Protein AF-A0A151QR04-F1 (afdb_monomer_lite)

Organism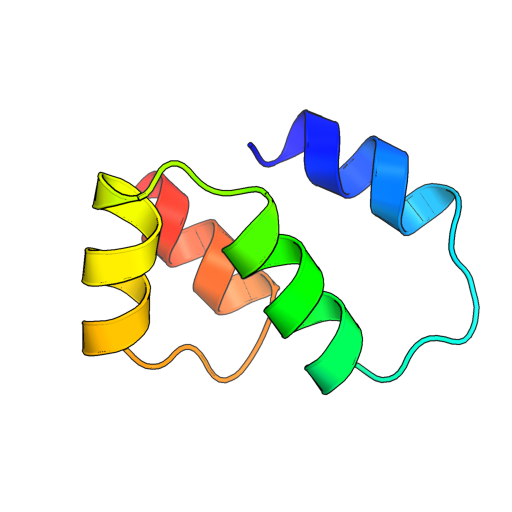: Cajanus cajan (NCBI:txid3821)

Foldseek 3Di:
DVVVLCVVVVVDPDDDQVVSVVVVLVPDDPVLSVQCVVVVDPGPVVSVVSSVVD

pLDDT: mean 76.62, std 5.41, range [61.0, 84.19]

Secondary structure (DSSP, 8-state):
-HHHHHHHHTT--S--HHHHHHHHHHTS-HHHHHHHHHH--SSHHHHHHHHT--

Structure (mmCIF, N/CA/C/O backbone):
data_AF-A0A151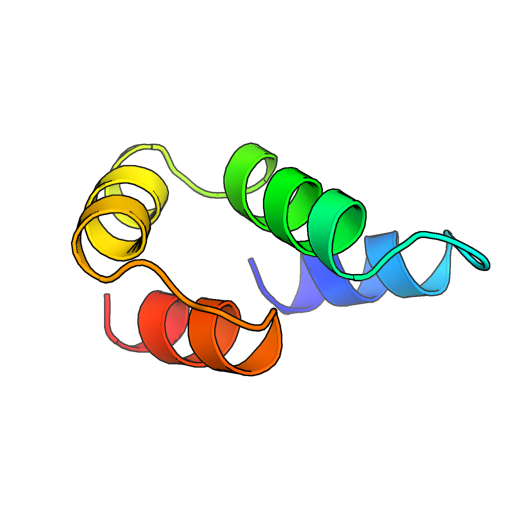QR04-F1
#
_entry.id   AF-A0A151QR04-F1
#
loop_
_atom_site.group_PDB
_atom_site.id
_atom_site.type_symbol
_atom_site.label_atom_id
_atom_site.label_alt_id
_atom_site.label_comp_id
_atom_site.label_asym_id
_atom_site.label_entity_id
_atom_site.label_seq_id
_atom_site.pdbx_PDB_ins_code
_atom_site.Cartn_x
_atom_site.Cartn_y
_atom_site.Cartn_z
_atom_site.occupancy
_atom_site.B_iso_or_equiv
_atom_site.auth_seq_id
_atom_site.auth_comp_id
_atom_site.auth_asym_id
_atom_site.auth_atom_id
_atom_site.pdbx_PDB_model_num
ATOM 1 N N . TYR A 1 1 ? 1.109 4.947 5.682 1.00 67.44 1 TYR A N 1
ATOM 2 C CA . TYR A 1 1 ? 0.959 4.092 4.480 1.00 67.44 1 TYR A CA 1
ATOM 3 C C . TYR A 1 1 ? 1.615 4.731 3.256 1.00 67.44 1 TYR A C 1
ATOM 5 O O . TYR A 1 1 ? 2.507 4.109 2.701 1.00 67.44 1 TYR A O 1
ATOM 13 N N . GLN A 1 2 ? 1.297 5.991 2.909 1.00 67.88 2 GLN A N 1
ATOM 14 C CA . GLN A 1 2 ? 1.881 6.702 1.752 1.00 67.88 2 GLN A CA 1
ATOM 15 C C . GLN A 1 2 ? 3.424 6.7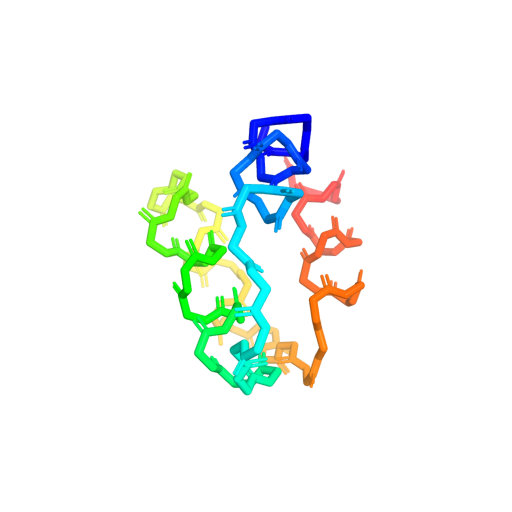53 1.743 1.00 67.88 2 GLN A C 1
ATOM 17 O O . GLN A 1 2 ? 4.027 6.210 0.832 1.00 67.88 2 GLN A O 1
ATOM 22 N N . LEU A 1 3 ? 4.073 7.306 2.777 1.00 72.62 3 LEU A N 1
ATOM 23 C CA . LEU A 1 3 ? 5.547 7.398 2.846 1.00 72.62 3 LEU A CA 1
ATOM 24 C C . LEU A 1 3 ? 6.254 6.032 2.759 1.00 72.62 3 LEU A C 1
ATOM 26 O O . LEU A 1 3 ? 7.301 5.899 2.133 1.00 72.62 3 LEU A O 1
ATOM 30 N N . ARG A 1 4 ? 5.670 4.992 3.373 1.00 69.50 4 ARG A N 1
ATOM 31 C CA . ARG A 1 4 ? 6.204 3.622 3.288 1.00 69.50 4 ARG A CA 1
ATOM 32 C C . ARG A 1 4 ? 6.088 3.064 1.872 1.00 69.50 4 ARG A C 1
ATOM 34 O O . ARG A 1 4 ? 7.013 2.404 1.413 1.00 69.50 4 ARG A O 1
ATOM 41 N N . PHE A 1 5 ? 4.981 3.346 1.193 1.00 74.50 5 PHE A N 1
ATOM 42 C CA . PHE A 1 5 ? 4.775 2.944 -0.188 1.00 74.50 5 PHE A CA 1
ATOM 43 C C . PHE A 1 5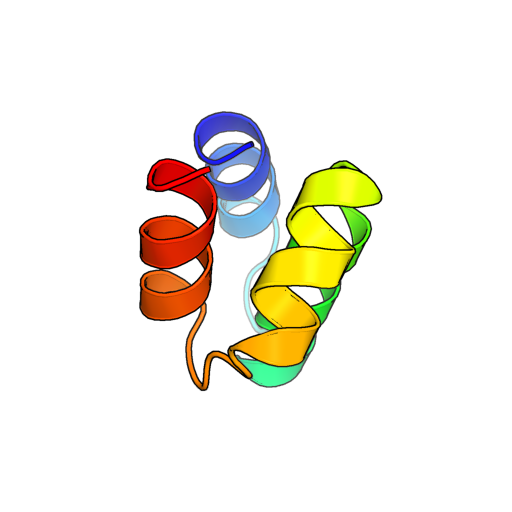 ? 5.648 3.733 -1.166 1.00 74.50 5 PHE A C 1
ATOM 45 O O . PHE A 1 5 ? 6.199 3.138 -2.078 1.00 74.50 5 PHE A O 1
ATOM 52 N N . GLU A 1 6 ? 5.851 5.035 -0.966 1.00 74.31 6 GLU A N 1
ATOM 53 C CA . GLU A 1 6 ? 6.786 5.844 -1.763 1.00 74.31 6 GLU A CA 1
ATOM 54 C C . GLU A 1 6 ? 8.227 5.333 -1.613 1.00 74.31 6 GLU A C 1
ATOM 56 O O . GLU A 1 6 ? 8.915 5.133 -2.607 1.00 74.31 6 GLU A O 1
ATOM 61 N N . CYS A 1 7 ? 8.666 4.995 -0.395 1.00 72.44 7 CYS A N 1
ATOM 62 C CA . CYS A 1 7 ? 9.976 4.368 -0.176 1.00 72.44 7 CYS A CA 1
ATOM 63 C C . CYS A 1 7 ? 10.127 2.997 -0.859 1.00 72.44 7 CYS A C 1
ATOM 65 O O . CYS A 1 7 ? 11.216 2.670 -1.328 1.00 72.44 7 CYS A O 1
ATOM 67 N N . LEU A 1 8 ? 9.066 2.183 -0.887 1.00 66.81 8 LEU A N 1
ATOM 68 C CA . LEU A 1 8 ? 9.063 0.870 -1.544 1.00 66.81 8 LEU A CA 1
ATOM 69 C C . LEU A 1 8 ? 8.982 0.997 -3.068 1.00 66.81 8 LEU A C 1
ATOM 71 O O . LEU A 1 8 ? 9.785 0.394 -3.766 1.00 66.81 8 LEU A O 1
ATOM 75 N N . SER A 1 9 ? 8.067 1.812 -3.586 1.00 67.25 9 SER A N 1
ATOM 76 C CA . SER A 1 9 ? 7.877 2.039 -5.024 1.00 67.25 9 SER A CA 1
ATOM 77 C C . SER A 1 9 ? 9.095 2.693 -5.671 1.00 67.25 9 SER A C 1
ATOM 79 O O . SER A 1 9 ? 9.511 2.247 -6.732 1.00 67.25 9 SER A O 1
ATOM 81 N N . ASN A 1 10 ? 9.764 3.633 -4.995 1.00 70.44 10 ASN A N 1
ATOM 82 C CA . ASN A 1 10 ? 11.026 4.204 -5.480 1.00 70.44 10 ASN A CA 1
ATOM 83 C C . ASN A 1 10 ? 12.169 3.177 -5.576 1.00 70.44 10 ASN A C 1
ATOM 85 O O . ASN A 1 10 ? 13.170 3.442 -6.235 1.00 70.44 10 ASN A O 1
ATOM 89 N N . ARG A 1 11 ? 12.051 2.010 -4.928 1.00 68.94 11 ARG A N 1
ATOM 90 C CA . ARG A 1 11 ? 13.020 0.906 -5.043 1.00 68.94 11 ARG A CA 1
ATOM 91 C C . ARG A 1 11 ? 12.638 -0.123 -6.103 1.00 68.94 11 ARG A C 1
ATOM 93 O O . ARG A 1 11 ? 13.444 -1.008 -6.377 1.00 68.94 11 ARG A O 1
ATOM 100 N N . VAL A 1 12 ? 11.442 -0.034 -6.685 1.00 66.19 12 VAL A N 1
ATOM 101 C CA . VAL A 1 12 ? 10.953 -1.010 -7.659 1.00 66.19 12 VAL A CA 1
ATOM 102 C C . VAL A 1 12 ? 10.602 -0.310 -8.972 1.00 66.19 12 VAL A C 1
ATOM 104 O O . VAL A 1 12 ? 9.554 0.313 -9.106 1.00 66.19 12 VAL A O 1
ATOM 107 N N . PHE A 1 13 ? 11.485 -0.441 -9.964 1.00 61.00 13 PHE A N 1
ATOM 108 C CA . PHE A 1 13 ? 11.292 0.085 -11.318 1.00 61.00 13 PHE A CA 1
ATOM 109 C C . PHE A 1 13 ? 10.809 -1.013 -12.278 1.00 61.00 13 PHE A C 1
ATOM 111 O O . PHE A 1 13 ? 11.232 -2.162 -12.176 1.00 61.00 13 PHE A O 1
ATOM 118 N N . GLY A 1 14 ? 9.932 -0.656 -13.226 1.00 69.56 14 GLY A N 1
ATOM 119 C CA . GLY A 1 14 ? 9.461 -1.558 -14.290 1.00 69.56 14 GLY A CA 1
ATOM 120 C C . GLY A 1 14 ? 8.213 -2.394 -13.971 1.00 69.56 14 GLY A C 1
ATOM 121 O O . GLY A 1 14 ? 7.871 -3.284 -14.744 1.00 69.56 14 GLY A O 1
ATOM 122 N N . LEU A 1 15 ? 7.515 -2.127 -12.861 1.00 70.69 15 LEU A N 1
ATOM 123 C CA . LEU A 1 15 ? 6.254 -2.806 -12.545 1.00 70.69 15 LEU A CA 1
ATOM 124 C C . LEU A 1 15 ? 5.063 -2.219 -13.305 1.00 70.69 15 LEU A C 1
ATOM 126 O O . LEU A 1 15 ? 4.919 -1.005 -13.443 1.00 70.69 15 LEU A O 1
ATOM 130 N N . PHE A 1 16 ? 4.148 -3.099 -13.710 1.00 76.88 16 PHE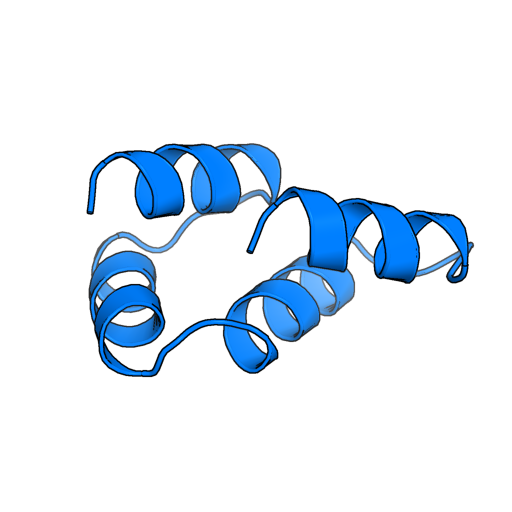 A N 1
ATOM 131 C CA . PHE A 1 16 ? 2.846 -2.694 -14.227 1.00 76.88 16 PHE A CA 1
ATOM 132 C C . PHE A 1 16 ? 2.013 -2.002 -13.141 1.00 76.88 16 PHE A C 1
ATOM 134 O O . PHE A 1 16 ? 2.019 -2.401 -11.974 1.00 76.88 16 PHE A O 1
ATOM 141 N N . HIS A 1 17 ? 1.237 -0.994 -13.548 1.00 73.75 17 HIS A N 1
ATOM 142 C CA . HIS A 1 17 ? 0.377 -0.200 -12.664 1.00 73.75 17 HIS A CA 1
ATOM 143 C C . HIS A 1 17 ? -0.574 -1.061 -11.813 1.00 73.75 17 HIS A C 1
ATOM 145 O O . HIS A 1 17 ? -0.808 -0.745 -10.649 1.00 73.75 17 HIS A O 1
ATOM 151 N N . SER A 1 18 ? -1.077 -2.170 -12.362 1.00 74.38 18 SER A N 1
ATOM 152 C CA . SER A 1 18 ? -1.935 -3.135 -11.662 1.00 74.38 18 SER A CA 1
ATOM 153 C C . SER A 1 18 ? -1.206 -3.878 -10.536 1.00 74.38 18 SER A C 1
ATOM 155 O O . SER A 1 18 ? -1.744 -4.021 -9.439 1.00 74.38 18 SER A O 1
ATOM 157 N N . THR A 1 19 ? 0.037 -4.306 -10.765 1.00 78.38 19 THR A N 1
ATOM 158 C CA . THR A 1 19 ? 0.877 -4.962 -9.748 1.00 78.38 19 THR A CA 1
ATOM 159 C C . THR A 1 19 ? 1.205 -4.010 -8.604 1.00 78.38 19 THR A C 1
ATOM 161 O O . THR A 1 19 ? 1.205 -4.394 -7.437 1.00 78.38 19 THR A O 1
ATOM 164 N N . LEU A 1 20 ? 1.450 -2.752 -8.949 1.00 79.38 20 LEU A N 1
ATOM 165 C CA . LEU A 1 20 ? 1.794 -1.683 -8.024 1.00 79.38 20 LEU A CA 1
ATOM 166 C C . LEU A 1 20 ? 0.583 -1.330 -7.124 1.00 79.38 20 LEU A C 1
ATOM 168 O O . LEU A 1 20 ? 0.740 -1.136 -5.919 1.00 79.38 20 LEU A O 1
ATOM 172 N N . LEU A 1 21 ? -0.634 -1.357 -7.684 1.00 79.31 21 LEU A N 1
ATOM 173 C CA . LEU A 1 21 ? -1.905 -1.249 -6.952 1.00 79.31 21 LEU A CA 1
ATOM 174 C C . LEU A 1 21 ? -2.098 -2.412 -5.967 1.00 79.31 21 LEU A C 1
ATOM 176 O O . LEU A 1 21 ? -2.373 -2.176 -4.794 1.00 79.31 21 LEU A O 1
ATOM 180 N N . ASN A 1 22 ? -1.881 -3.655 -6.407 1.00 81.06 22 ASN A N 1
ATOM 181 C CA . ASN A 1 22 ? -1.952 -4.825 -5.523 1.00 81.06 22 ASN A CA 1
ATOM 182 C C . ASN A 1 22 ? -0.936 -4.750 -4.376 1.00 81.06 22 ASN A C 1
ATOM 184 O O . ASN A 1 22 ? -1.275 -5.048 -3.236 1.00 81.06 22 ASN A O 1
ATOM 188 N N . TYR A 1 23 ? 0.289 -4.293 -4.643 1.00 79.56 23 TYR A N 1
ATOM 189 C CA . TYR A 1 23 ? 1.288 -4.077 -3.593 1.00 79.56 23 TYR A CA 1
ATOM 190 C C . TYR A 1 23 ? 0.865 -3.008 -2.582 1.00 79.56 23 TYR A C 1
ATOM 192 O O . TYR A 1 23 ? 1.156 -3.138 -1.393 1.00 79.56 23 TYR A O 1
ATOM 200 N N . PHE A 1 24 ? 0.175 -1.960 -3.041 1.00 81.06 24 PHE A N 1
ATOM 201 C CA . PHE A 1 24 ? -0.384 -0.942 -2.157 1.00 81.06 24 PHE A CA 1
ATOM 202 C C . PHE A 1 24 ? -1.441 -1.543 -1.225 1.00 81.06 24 PHE A C 1
ATOM 204 O O . PHE A 1 24 ? -1.366 -1.328 -0.018 1.00 81.06 24 PHE A O 1
ATOM 211 N N . PHE A 1 25 ? -2.363 -2.347 -1.765 1.00 78.88 25 PHE A N 1
ATOM 212 C CA . PHE A 1 25 ? -3.375 -3.061 -0.982 1.00 78.88 25 PHE A CA 1
ATOM 213 C C . PHE A 1 25 ? -2.767 -4.014 0.047 1.00 78.88 25 PHE A C 1
ATOM 215 O O . PHE A 1 25 ? -3.105 -3.921 1.222 1.00 78.88 25 PHE A O 1
ATOM 222 N N . SER A 1 26 ? -1.798 -4.840 -0.351 1.00 79.19 26 SER A N 1
ATOM 223 C CA . SER A 1 26 ? -1.115 -5.764 0.565 1.00 79.19 26 SER A CA 1
ATOM 224 C C . SER A 1 26 ? -0.340 -5.059 1.686 1.00 79.19 26 SER A C 1
ATOM 226 O O . SER A 1 26 ? -0.045 -5.665 2.712 1.00 79.19 26 SER A O 1
ATOM 228 N N . GLY A 1 27 ? 0.031 -3.789 1.493 1.00 77.38 27 GLY A N 1
ATOM 229 C CA . GLY A 1 27 ? 0.704 -2.965 2.499 1.00 77.38 27 GLY A CA 1
ATOM 230 C C . GLY A 1 27 ? -0.237 -2.154 3.399 1.00 77.38 27 GLY A C 1
ATOM 231 O O . GLY A 1 27 ? 0.244 -1.441 4.288 1.00 77.38 27 GLY A O 1
ATOM 232 N N . LEU A 1 28 ? -1.551 -2.206 3.163 1.00 79.81 28 LEU A N 1
ATOM 233 C CA . LEU A 1 28 ? -2.552 -1.479 3.938 1.00 79.81 28 LEU A CA 1
ATOM 234 C C . LEU A 1 28 ? -3.027 -2.279 5.154 1.00 79.81 28 LEU A C 1
ATOM 236 O O . LEU A 1 28 ? -2.934 -3.500 5.221 1.00 79.81 28 LEU A O 1
ATOM 240 N N . LEU A 1 29 ? -3.559 -1.559 6.145 1.00 80.50 29 LEU A N 1
ATOM 241 C CA . LEU A 1 29 ? -4.283 -2.195 7.242 1.00 80.50 29 LEU A CA 1
ATOM 242 C C . LEU A 1 29 ? -5.555 -2.860 6.686 1.00 80.50 29 LEU A C 1
ATOM 244 O O . LEU A 1 29 ? -6.239 -2.216 5.888 1.00 80.50 29 LEU A O 1
ATOM 248 N N . PRO A 1 30 ? -5.957 -4.046 7.177 1.00 79.00 30 PRO A N 1
ATOM 249 C CA . PRO A 1 30 ? -7.132 -4.770 6.672 1.00 79.00 30 PRO A CA 1
ATOM 250 C C . PRO A 1 30 ? -8.425 -3.942 6.686 1.00 79.00 30 PRO A C 1
ATOM 252 O O . PRO A 1 30 ? -9.293 -4.095 5.832 1.00 79.00 30 PRO A O 1
ATOM 255 N N . LYS A 1 31 ? -8.555 -3.018 7.650 1.00 79.50 31 LYS A N 1
ATOM 256 C CA . LYS A 1 31 ? -9.688 -2.084 7.728 1.00 79.50 31 LYS A CA 1
ATOM 257 C C . LYS A 1 31 ? -9.727 -1.129 6.528 1.00 79.50 31 LYS A C 1
ATOM 259 O O . LYS A 1 31 ? -10.787 -0.931 5.946 1.00 79.50 31 LYS A O 1
ATOM 264 N N . ILE A 1 32 ? -8.571 -0.575 6.164 1.00 80.75 32 ILE A N 1
ATOM 265 C CA . ILE A 1 32 ? -8.422 0.381 5.062 1.00 80.75 32 ILE A CA 1
ATOM 266 C C . ILE A 1 32 ? -8.530 -0.360 3.724 1.00 80.75 32 ILE A C 1
ATOM 268 O O . ILE A 1 32 ? -9.247 0.077 2.831 1.00 80.75 32 ILE A O 1
ATOM 272 N N . GLU A 1 33 ? -7.896 -1.529 3.607 1.00 81.25 33 GLU A N 1
ATOM 273 C CA . GLU A 1 33 ? -8.001 -2.402 2.433 1.00 81.25 33 GLU A CA 1
ATOM 274 C C . GLU A 1 33 ? -9.464 -2.737 2.103 1.00 81.25 33 GLU A C 1
ATOM 276 O O . GLU A 1 33 ? -9.883 -2.606 0.950 1.00 81.25 33 GLU A O 1
ATOM 281 N N . ARG A 1 34 ? -10.266 -3.102 3.114 1.00 81.94 34 ARG A N 1
ATOM 282 C CA . ARG A 1 34 ? -11.682 -3.440 2.927 1.00 81.94 34 ARG A CA 1
ATOM 283 C C . ARG A 1 34 ? -12.484 -2.265 2.374 1.00 81.94 34 ARG A C 1
ATOM 285 O O . ARG A 1 34 ? -13.285 -2.459 1.464 1.00 81.94 34 ARG A O 1
ATOM 292 N N . GLU A 1 35 ? -12.262 -1.060 2.889 1.00 81.81 35 GLU A N 1
ATOM 293 C CA . GLU A 1 35 ? -12.944 0.137 2.388 1.00 81.81 35 GLU A CA 1
ATOM 294 C C . GLU A 1 35 ? -12.499 0.512 0.974 1.00 81.81 35 GLU A C 1
ATOM 296 O O . GLU A 1 35 ? -13.346 0.755 0.113 1.00 81.81 35 GLU A O 1
ATOM 301 N N . LEU A 1 36 ? -11.199 0.464 0.666 1.00 82.31 36 LEU A N 1
ATOM 302 C CA . LEU A 1 36 ? -10.759 0.712 -0.709 1.00 82.31 36 LEU A CA 1
ATOM 303 C C . LEU A 1 36 ? -11.276 -0.355 -1.682 1.00 82.31 36 LEU A C 1
ATOM 305 O O . LEU A 1 36 ? -11.585 -0.025 -2.825 1.00 82.31 36 LEU A O 1
ATOM 309 N N . THR A 1 37 ? -11.389 -1.615 -1.258 1.00 78.50 37 THR A N 1
ATOM 310 C CA . THR A 1 37 ? -11.920 -2.698 -2.103 1.00 78.50 37 THR A CA 1
ATOM 311 C C . THR A 1 37 ? -13.378 -2.444 -2.483 1.00 78.50 37 THR A C 1
ATOM 313 O O . THR A 1 37 ? -13.773 -2.726 -3.614 1.00 78.50 37 THR A O 1
ATOM 316 N N . ILE A 1 38 ? -14.165 -1.850 -1.579 1.00 84.19 38 ILE A N 1
ATOM 317 C CA . ILE A 1 38 ? -15.542 -1.419 -1.865 1.00 84.19 38 ILE A CA 1
ATOM 318 C C . ILE A 1 38 ? -15.544 -0.308 -2.924 1.00 84.19 38 ILE A C 1
ATOM 320 O O . ILE A 1 38 ? -16.340 -0.349 -3.860 1.00 84.19 38 ILE A O 1
ATOM 324 N N . HIS A 1 39 ? -14.626 0.654 -2.810 1.00 79.88 39 HIS A N 1
ATOM 325 C CA . HIS A 1 39 ? -14.534 1.791 -3.728 1.00 79.88 39 HIS A CA 1
ATOM 326 C C . HIS A 1 39 ? -13.877 1.479 -5.084 1.00 79.88 39 HIS A C 1
ATOM 328 O O . HIS A 1 39 ? -14.005 2.288 -6.001 1.00 79.88 39 HIS A O 1
ATOM 334 N N . LYS A 1 40 ? -13.197 0.332 -5.233 1.00 79.00 40 LYS A N 1
ATOM 335 C CA . LYS A 1 40 ? -12.522 -0.125 -6.466 1.00 79.00 40 LYS A CA 1
ATOM 336 C C . LYS A 1 40 ? -11.716 0.981 -7.180 1.00 79.00 40 LYS A C 1
ATOM 338 O O . LYS A 1 40 ? -12.073 1.394 -8.287 1.00 79.00 40 LYS A O 1
ATOM 343 N N . PRO A 1 41 ? -10.618 1.471 -6.580 1.00 79.25 41 PRO A N 1
ATOM 344 C CA . PRO A 1 41 ? -9.756 2.446 -7.234 1.00 79.25 41 PRO A CA 1
ATOM 345 C C . PRO A 1 41 ? -9.111 1.869 -8.498 1.00 79.25 41 PRO A C 1
ATOM 347 O O . PRO A 1 41 ? -8.562 0.769 -8.486 1.00 79.25 41 PRO A O 1
ATOM 350 N N . HIS A 1 42 ? -9.121 2.653 -9.575 1.00 80.38 42 HIS A N 1
ATOM 351 C CA . HIS A 1 42 ? -8.501 2.295 -10.856 1.00 80.38 42 HIS A CA 1
ATOM 352 C C . HIS A 1 42 ? -7.038 2.746 -10.969 1.00 80.38 42 HIS A C 1
ATOM 354 O O . HIS A 1 42 ? -6.348 2.389 -11.922 1.00 80.38 42 HIS A O 1
ATOM 360 N N . SER A 1 43 ? -6.540 3.533 -10.011 1.00 79.56 43 SER A N 1
ATOM 361 C CA . SER A 1 43 ? -5.145 3.974 -9.973 1.00 79.56 43 SER A CA 1
ATOM 362 C C . SER A 1 43 ? -4.607 4.041 -8.547 1.00 79.56 43 SER A C 1
ATOM 364 O O . SER A 1 43 ? -5.361 4.207 -7.587 1.00 79.56 43 SER A O 1
ATOM 366 N N . ILE A 1 44 ? -3.280 3.974 -8.410 1.00 79.12 44 ILE A N 1
ATOM 367 C CA . ILE A 1 44 ? -2.588 4.200 -7.133 1.00 79.12 44 ILE A CA 1
ATOM 368 C C . ILE A 1 44 ? -2.929 5.564 -6.546 1.00 79.12 44 ILE A C 1
ATOM 370 O O . ILE A 1 44 ? -3.155 5.666 -5.349 1.00 79.12 44 ILE A O 1
ATOM 374 N N . HIS A 1 45 ? -2.992 6.613 -7.368 1.00 80.38 45 HIS A N 1
ATOM 375 C CA . HIS A 1 45 ? -3.325 7.953 -6.887 1.00 80.38 45 HIS A CA 1
ATOM 376 C C . HIS A 1 45 ? -4.723 7.988 -6.266 1.00 80.38 45 HIS A C 1
ATOM 378 O O . HIS A 1 45 ? -4.906 8.566 -5.195 1.00 80.38 45 HIS A O 1
ATOM 384 N N . GLN A 1 46 ? -5.687 7.312 -6.896 1.00 81.00 46 GLN A N 1
ATOM 385 C CA . GLN A 1 46 ? -7.038 7.184 -6.361 1.00 81.00 46 GLN A CA 1
ATOM 386 C C . GLN A 1 46 ? -7.054 6.342 -5.081 1.00 81.00 46 GLN A C 1
ATOM 388 O O . GLN A 1 46 ? -7.686 6.738 -4.108 1.00 81.00 46 GLN A O 1
ATOM 393 N N . ALA A 1 47 ? -6.313 5.232 -5.042 1.00 82.00 47 ALA A N 1
ATOM 394 C CA . ALA A 1 47 ? -6.169 4.407 -3.846 1.00 82.00 47 ALA A CA 1
ATOM 395 C C . ALA A 1 47 ? -5.540 5.192 -2.678 1.00 82.00 47 ALA A C 1
ATOM 397 O O . ALA A 1 47 ? -6.055 5.158 -1.568 1.00 82.00 47 ALA A O 1
ATOM 398 N N . ILE A 1 48 ? -4.482 5.969 -2.921 1.00 81.94 48 ILE A N 1
ATOM 399 C CA . ILE A 1 48 ? -3.853 6.838 -1.914 1.00 81.94 48 ILE A CA 1
ATOM 400 C C . ILE A 1 48 ? -4.828 7.920 -1.439 1.00 81.94 48 ILE A C 1
ATOM 402 O O . ILE A 1 48 ? -4.886 8.198 -0.244 1.00 81.94 48 ILE A O 1
ATOM 406 N N . GLY A 1 49 ? -5.589 8.526 -2.355 1.00 81.69 49 GLY A N 1
ATOM 407 C CA . GLY A 1 49 ? -6.612 9.516 -2.022 1.00 81.69 49 GLY A CA 1
ATOM 408 C C . GLY A 1 49 ? -7.710 8.936 -1.132 1.00 81.69 49 GLY A C 1
ATOM 409 O O . GLY A 1 49 ? -8.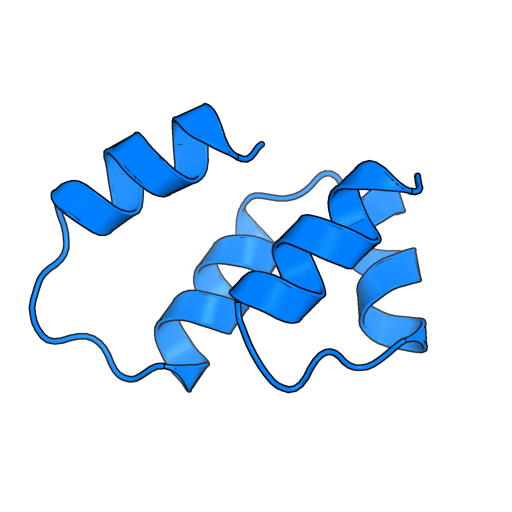032 9.520 -0.105 1.00 81.69 49 GLY A O 1
ATOM 410 N N . LEU A 1 50 ? -8.222 7.752 -1.472 1.00 81.38 50 LEU A N 1
ATOM 411 C CA . LEU A 1 50 ? -9.222 7.044 -0.670 1.00 81.38 50 LEU A CA 1
ATOM 412 C C . LEU A 1 50 ? -8.663 6.618 0.689 1.00 81.38 50 LEU A C 1
ATOM 414 O O . LEU A 1 50 ? -9.301 6.846 1.706 1.00 81.38 50 LEU A O 1
ATOM 418 N N . ALA A 1 51 ? -7.437 6.094 0.734 1.00 80.12 51 ALA A N 1
ATOM 419 C CA . ALA A 1 51 ? -6.776 5.707 1.980 1.00 80.12 51 ALA A CA 1
ATOM 420 C C . ALA A 1 51 ? -6.495 6.886 2.928 1.00 80.12 51 ALA A C 1
ATOM 422 O O . ALA A 1 51 ? -6.181 6.656 4.090 1.00 80.12 51 ALA A O 1
ATOM 423 N N . LYS A 1 52 ? -6.551 8.132 2.441 1.00 78.88 52 LYS A N 1
ATOM 424 C CA . LYS A 1 52 ? -6.440 9.351 3.258 1.00 78.88 52 LYS A CA 1
ATOM 425 C C . LYS A 1 52 ? -7.771 9.819 3.846 1.00 78.88 52 LYS A C 1
ATOM 427 O O . LYS A 1 52 ? -7.751 10.642 4.754 1.00 78.88 52 LYS A O 1
ATOM 432 N N . LEU A 1 53 ? -8.893 9.365 3.289 1.00 76.81 53 LEU A N 1
ATOM 433 C CA . LEU A 1 53 ? -10.241 9.738 3.728 1.00 76.81 53 LEU A CA 1
ATOM 434 C C . LEU A 1 53 ? -10.763 8.843 4.866 1.00 76.81 53 LEU A C 1
ATOM 436 O O . LEU A 1 53 ? -11.826 9.132 5.411 1.00 76.81 53 LEU A O 1
ATOM 440 N N . VAL A 1 54 ? -10.015 7.789 5.205 1.00 67.75 54 VAL A N 1
ATOM 441 C CA . VAL A 1 54 ? -10.286 6.792 6.255 1.00 67.75 54 VAL A CA 1
ATOM 442 C C . VAL A 1 54 ? -9.341 7.001 7.427 1.00 67.75 54 VAL A C 1
ATOM 444 O O . VAL A 1 54 ? -9.809 6.925 8.585 1.00 67.75 54 VAL A O 1
#

Sequence (54 aa):
YQLRFECLSNRVFGLFHSTLLNYFFSGLLPKIERELTIHKPHSIHQAIGLAKLV

Radius of gyration: 10.43 Å; chains: 1; bounding box: 29×16×22 Å